Protein AF-A0A965T1U5-F1 (afdb_monomer_lite)

Sequence (120 aa):
QLQLYLEGNRDKFFNFIISKNHKNDFKIKDLAGCETLFGGKKLSKILEVEHQTTIEVLNQKKLPIRIFEIDDVNEKVIAGLMMQMFLETIIIAYAKKINPFDQPAVELRKNLAKEIIKKN

Secondary structure (DSSP, 8-state):
-HHHHHHS-S---EEEEEES--TT--B--PBTTB--TTTT-BHHHHHHHHHHHHHHHHHHTT--EEEEEES---HHHHHHHHHHHHHHHHHHHHHTT--TT--HHHHHHHHHHHHHHHT-

pLDDT: mean 95.05, std 4.47, range [54.97, 98.44]

Radius of gyration: 22.27 Å; chains: 1; bounding box: 54×37×63 Å

Foldseek 3Di:
DLVCLQPNDLPDAEEAEEEPDDPDKDQDDADVVGDDPRHRPIPSVVVVCVVVVSVVSCVVSVRHYDYHYDHDDDPVVVVVVVVVVVVVQCVVCVVVVHDSPDDVVVVVVVVVVVVVVVVD

Structure (mmCIF, N/CA/C/O backbone):
data_AF-A0A965T1U5-F1
#
_entry.id   AF-A0A965T1U5-F1
#
loop_
_atom_site.group_PDB
_atom_site.id
_atom_site.type_symbol
_atom_site.label_atom_id
_atom_site.label_alt_id
_atom_site.label_comp_id
_atom_site.label_asym_id
_atom_site.label_entity_id
_atom_site.label_seq_id
_atom_site.pdbx_PDB_ins_code
_atom_site.Cartn_x
_atom_site.Cartn_y
_atom_site.Cartn_z
_atom_site.occupancy
_atom_site.B_iso_or_equiv
_atom_site.auth_seq_id
_atom_site.auth_comp_id
_atom_site.auth_asym_id
_atom_site.auth_atom_id
_atom_site.pdbx_PDB_model_num
ATOM 1 N N . GLN A 1 1 ? 12.334 -4.703 4.051 1.00 87.19 1 GLN A N 1
ATOM 2 C CA . GLN A 1 1 ? 11.278 -5.424 4.803 1.00 87.19 1 GLN A CA 1
ATOM 3 C C . GLN A 1 1 ? 10.797 -6.695 4.092 1.00 87.19 1 GLN A C 1
ATOM 5 O O . GLN A 1 1 ? 10.252 -7.555 4.768 1.00 87.19 1 GLN A O 1
ATOM 10 N N . LEU A 1 2 ? 11.045 -6.868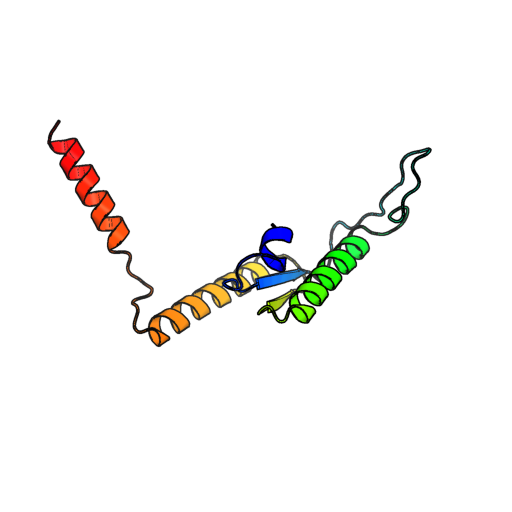 2.783 1.00 92.19 2 LEU A N 1
ATOM 11 C CA . LEU A 1 2 ? 10.572 -8.025 2.009 1.00 92.19 2 LEU A CA 1
ATOM 12 C C . LEU A 1 2 ? 10.934 -9.395 2.618 1.00 92.19 2 LEU A C 1
ATOM 14 O O . LEU A 1 2 ? 10.071 -10.259 2.656 1.00 92.19 2 LEU A O 1
ATOM 18 N N . GLN A 1 3 ? 12.135 -9.572 3.187 1.00 95.00 3 GLN A N 1
ATOM 19 C CA . GLN A 1 3 ? 12.508 -10.821 3.877 1.00 95.00 3 GLN A CA 1
ATOM 20 C C . GLN A 1 3 ? 11.493 -11.220 4.961 1.00 95.00 3 GLN A C 1
ATOM 22 O O . GLN A 1 3 ? 10.969 -12.329 4.960 1.00 95.00 3 GLN A O 1
ATOM 27 N N . LEU A 1 4 ? 11.144 -10.279 5.845 1.00 94.94 4 LEU A N 1
ATOM 28 C CA . LEU A 1 4 ? 10.135 -10.483 6.888 1.00 94.94 4 LEU A CA 1
ATOM 29 C C . LEU A 1 4 ? 8.753 -10.776 6.292 1.00 94.94 4 LEU A C 1
ATOM 31 O O . LEU A 1 4 ? 7.963 -11.498 6.888 1.00 94.94 4 LEU A O 1
ATOM 35 N N . TYR A 1 5 ? 8.436 -10.193 5.138 1.00 94.31 5 TYR A N 1
ATOM 36 C CA . TYR A 1 5 ? 7.152 -10.404 4.472 1.00 94.31 5 TYR A CA 1
ATOM 37 C C . TYR A 1 5 ? 7.038 -11.794 3.848 1.00 94.31 5 TYR A C 1
ATOM 39 O O . TYR A 1 5 ? 5.949 -12.360 3.839 1.00 94.31 5 TYR A O 1
ATOM 47 N N . LEU A 1 6 ? 8.150 -12.345 3.359 1.00 94.00 6 LEU A N 1
ATOM 48 C CA . LEU A 1 6 ? 8.191 -13.651 2.704 1.00 94.00 6 LEU A CA 1
ATOM 49 C C . LEU A 1 6 ? 8.351 -14.816 3.682 1.00 94.00 6 LEU A C 1
ATOM 51 O O . LEU A 1 6 ? 7.797 -15.890 3.435 1.00 94.00 6 LEU A O 1
ATOM 55 N N . GLU A 1 7 ? 9.104 -14.614 4.763 1.00 94.19 7 GLU A N 1
ATOM 56 C CA . GLU A 1 7 ? 9.487 -15.683 5.696 1.00 94.19 7 GLU A CA 1
ATOM 57 C C . GLU A 1 7 ? 8.954 -15.496 7.118 1.00 94.19 7 GLU A C 1
ATOM 59 O O . GLU A 1 7 ? 8.997 -16.427 7.918 1.00 94.19 7 GLU A O 1
ATOM 64 N N . GLY A 1 8 ? 8.442 -14.312 7.449 1.00 94.69 8 GLY A N 1
ATOM 65 C CA . GLY A 1 8 ? 7.840 -14.054 8.750 1.00 94.69 8 GLY A CA 1
ATOM 66 C C . GLY A 1 8 ? 6.392 -14.527 8.854 1.00 94.69 8 GLY A C 1
ATOM 67 O O . GLY A 1 8 ? 5.837 -15.194 7.978 1.00 94.69 8 GLY A O 1
ATOM 68 N N . ASN A 1 9 ? 5.749 -14.121 9.949 1.00 95.31 9 ASN A N 1
ATOM 69 C CA . ASN A 1 9 ? 4.350 -14.445 10.201 1.00 95.31 9 ASN A CA 1
ATOM 70 C C . ASN A 1 9 ? 3.426 -13.900 9.101 1.00 95.31 9 ASN A C 1
ATOM 72 O O . ASN A 1 9 ? 3.598 -12.780 8.601 1.00 95.31 9 ASN A O 1
ATOM 76 N N . ARG A 1 10 ? 2.407 -14.703 8.771 1.00 94.62 10 ARG A N 1
ATOM 77 C CA . ARG A 1 10 ? 1.370 -14.405 7.770 1.00 94.62 10 ARG A CA 1
ATOM 78 C C . ARG A 1 10 ? 0.220 -13.593 8.369 1.00 94.62 10 ARG A C 1
ATOM 80 O O . ARG A 1 10 ? -0.932 -14.007 8.342 1.00 94.62 10 ARG A O 1
ATOM 87 N N . ASP A 1 11 ? 0.555 -12.439 8.925 1.00 95.56 11 ASP A N 1
ATOM 88 C CA . ASP A 1 11 ? -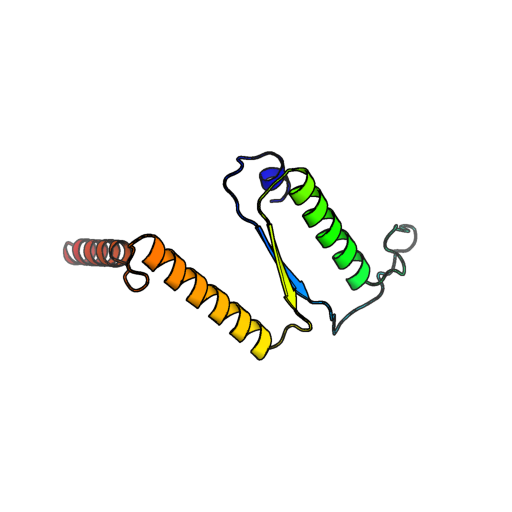0.352 -11.521 9.628 1.00 95.56 11 ASP A CA 1
ATOM 89 C C . ASP A 1 11 ? -0.452 -10.148 8.936 1.00 95.56 11 ASP A C 1
ATOM 91 O O . ASP A 1 11 ? -0.824 -9.150 9.551 1.00 95.56 11 ASP A O 1
ATOM 95 N N . LYS A 1 12 ? -0.109 -10.087 7.642 1.00 95.38 12 LYS A N 1
ATOM 96 C CA . LYS A 1 12 ? 0.006 -8.845 6.865 1.00 95.38 12 LYS A CA 1
ATOM 97 C C . LYS A 1 12 ? -0.918 -8.859 5.659 1.00 95.38 12 LYS A C 1
ATOM 99 O O . LYS A 1 12 ? -1.132 -9.901 5.045 1.00 95.38 12 LYS A O 1
ATOM 104 N N . PHE A 1 13 ? -1.399 -7.672 5.310 1.00 95.19 13 PHE A N 1
ATOM 105 C CA . PHE A 1 13 ? -2.151 -7.381 4.096 1.00 95.19 13 PHE A CA 1
ATOM 106 C C . PHE A 1 13 ? -1.404 -6.314 3.300 1.00 95.19 13 PHE A C 1
ATOM 108 O O . PHE A 1 13 ? -1.039 -5.274 3.854 1.00 95.19 13 PHE A O 1
ATOM 115 N N . PHE A 1 14 ? -1.152 -6.570 2.018 1.00 96.94 14 PHE A N 1
ATOM 116 C CA . PHE A 1 14 ? -0.285 -5.725 1.199 1.00 96.94 14 PHE A CA 1
ATOM 117 C C . PHE A 1 14 ? -1.101 -4.845 0.258 1.00 96.94 14 PHE A C 1
ATOM 119 O O . PHE A 1 14 ? -1.937 -5.338 -0.491 1.00 96.94 14 PHE A O 1
ATOM 126 N N . ASN A 1 15 ? -0.819 -3.544 0.269 1.00 96.75 15 ASN A N 1
ATOM 127 C CA . ASN A 1 15 ? -1.367 -2.580 -0.679 1.00 96.75 15 ASN A CA 1
ATOM 128 C C . ASN A 1 15 ? -0.253 -2.095 -1.603 1.00 96.75 15 ASN A C 1
ATOM 130 O O . ASN A 1 15 ? 0.693 -1.466 -1.133 1.00 96.75 15 ASN A O 1
ATOM 134 N N . PHE A 1 16 ? -0.383 -2.349 -2.901 1.00 96.94 16 PHE A N 1
ATOM 135 C CA . PHE A 1 16 ? 0.466 -1.754 -3.929 1.00 96.94 16 PHE A CA 1
ATOM 136 C C . PHE A 1 16 ? -0.278 -0.591 -4.575 1.00 96.94 16 PHE A C 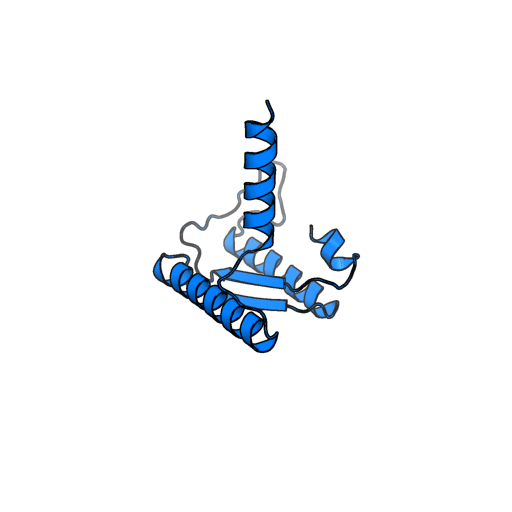1
ATOM 138 O O . PHE A 1 16 ? -1.432 -0.744 -4.960 1.00 96.94 16 PHE A O 1
ATOM 145 N N . ILE A 1 17 ? 0.375 0.563 -4.691 1.00 96.81 17 ILE A N 1
ATOM 146 C CA . ILE A 1 17 ? -0.131 1.719 -5.438 1.00 96.81 17 ILE A CA 1
ATOM 147 C C . ILE A 1 17 ? 0.874 1.977 -6.555 1.00 96.81 17 ILE A C 1
ATOM 149 O O . ILE A 1 17 ? 2.025 2.313 -6.281 1.00 96.81 17 ILE A O 1
ATOM 153 N N . ILE A 1 18 ? 0.455 1.757 -7.797 1.00 95.75 18 ILE A N 1
ATOM 154 C CA . ILE A 1 18 ? 1.328 1.717 -8.971 1.00 95.75 18 ILE A CA 1
ATOM 155 C C . ILE A 1 18 ? 0.868 2.786 -9.956 1.00 95.75 18 ILE A C 1
ATOM 157 O O . ILE A 1 18 ? -0.284 2.780 -10.382 1.00 95.75 18 ILE A O 1
ATOM 161 N N . SER A 1 19 ? 1.777 3.690 -10.320 1.00 94.00 19 SER A N 1
ATOM 162 C CA . SER A 1 19 ? 1.550 4.692 -11.366 1.00 94.00 19 SER A CA 1
ATOM 163 C C . SER A 1 19 ? 1.961 4.138 -12.724 1.00 94.00 19 SER A C 1
ATOM 165 O O . SER A 1 19 ? 3.072 3.629 -12.849 1.00 94.00 19 SER A O 1
ATOM 167 N N . LYS A 1 20 ? 1.101 4.274 -13.737 1.00 90.12 20 LYS A N 1
ATOM 168 C CA . LYS A 1 20 ? 1.391 3.862 -15.121 1.00 90.12 20 LYS A CA 1
ATOM 169 C C . LYS A 1 20 ? 2.305 4.851 -15.834 1.00 90.12 20 LYS A C 1
ATOM 171 O O . LYS A 1 20 ? 3.178 4.446 -16.599 1.00 90.12 20 LYS A O 1
ATOM 176 N N . ASN A 1 21 ? 2.127 6.144 -15.568 1.00 89.38 21 ASN A N 1
ATOM 177 C CA . ASN A 1 21 ? 2.906 7.194 -16.207 1.00 89.38 21 ASN A CA 1
ATOM 178 C C . ASN A 1 21 ? 4.046 7.670 -15.299 1.00 89.38 21 ASN A C 1
ATOM 180 O O . ASN A 1 21 ? 3.881 7.865 -14.090 1.00 89.38 21 ASN A O 1
ATOM 184 N N . HIS A 1 22 ? 5.207 7.907 -15.913 1.00 88.75 22 HIS A N 1
ATOM 185 C CA . HIS A 1 22 ? 6.404 8.431 -15.258 1.00 88.75 22 HIS A CA 1
ATOM 186 C C . HIS A 1 22 ? 6.862 9.705 -15.976 1.00 88.75 22 HIS A C 1
ATOM 188 O O . HIS A 1 22 ? 7.524 9.640 -17.010 1.00 88.75 22 HIS A O 1
ATOM 194 N N . LYS A 1 23 ? 6.513 10.878 -15.427 1.00 83.94 23 LYS A N 1
ATOM 195 C CA . LYS A 1 23 ? 6.821 12.183 -16.049 1.00 83.94 23 LYS A CA 1
ATOM 196 C C . LYS A 1 23 ? 8.325 12.434 -16.234 1.00 83.94 23 LYS A C 1
ATOM 198 O O . LYS A 1 23 ? 8.718 13.031 -17.226 1.00 83.94 23 LYS A O 1
ATOM 203 N N . ASN A 1 24 ? 9.152 11.945 -15.307 1.00 86.44 24 ASN A N 1
ATOM 204 C CA . ASN A 1 24 ? 10.607 12.131 -15.302 1.00 86.44 24 ASN A CA 1
ATOM 205 C C . ASN A 1 24 ? 11.335 10.787 -15.445 1.00 86.44 24 ASN A C 1
ATOM 207 O O . ASN A 1 24 ? 11.997 10.324 -14.518 1.00 86.44 24 ASN A O 1
ATOM 211 N N . ASP A 1 25 ? 11.176 10.140 -16.595 1.00 93.50 25 ASP A N 1
ATOM 212 C CA . ASP A 1 25 ? 11.828 8.866 -16.895 1.00 93.50 25 ASP A CA 1
ATOM 213 C C . ASP A 1 25 ? 13.161 9.076 -17.629 1.00 93.50 25 ASP A C 1
ATOM 215 O O . ASP A 1 25 ? 13.256 9.871 -18.567 1.00 93.50 25 ASP A O 1
ATOM 219 N N . PHE A 1 26 ? 14.199 8.348 -17.224 1.00 94.81 26 PHE A N 1
ATOM 220 C CA . PHE A 1 26 ? 15.539 8.467 -17.796 1.00 94.81 26 PHE A CA 1
ATOM 221 C C . PHE A 1 26 ? 16.183 7.101 -18.009 1.00 94.81 26 PHE A C 1
ATOM 223 O O . PHE A 1 26 ? 15.844 6.111 -17.360 1.00 94.81 26 PHE A O 1
ATOM 230 N N . LYS A 1 27 ? 17.127 7.050 -18.954 1.00 96.31 27 LYS A N 1
ATOM 231 C CA . LYS A 1 27 ? 17.931 5.852 -19.196 1.00 96.31 27 LYS A CA 1
ATOM 232 C C . LYS A 1 27 ? 19.056 5.768 -18.174 1.00 96.31 27 LYS A C 1
ATOM 234 O O . LYS A 1 27 ? 19.790 6.740 -17.990 1.00 96.31 27 LYS A O 1
ATOM 239 N N . ILE A 1 28 ? 19.213 4.600 -17.568 1.00 95.56 28 ILE A N 1
ATOM 240 C CA . ILE A 1 28 ? 20.364 4.294 -16.727 1.00 95.56 28 ILE A CA 1
ATOM 241 C C . ILE A 1 28 ? 21.603 4.231 -17.616 1.00 95.56 28 ILE A C 1
ATOM 243 O O . ILE A 1 28 ? 21.587 3.633 -18.695 1.00 95.56 28 ILE A O 1
ATOM 247 N N . LYS A 1 29 ? 22.666 4.897 -17.176 1.00 95.06 29 LYS A N 1
ATOM 248 C CA . LYS A 1 29 ? 23.980 4.815 -17.803 1.00 95.06 29 LYS A CA 1
ATOM 249 C C . LYS A 1 29 ? 24.859 3.939 -16.933 1.00 95.06 29 LYS A C 1
ATOM 251 O O . LYS A 1 29 ? 24.894 4.133 -15.721 1.00 95.06 29 LYS A O 1
ATOM 256 N N . ASP A 1 30 ? 25.571 3.027 -17.571 1.00 95.44 30 ASP A N 1
ATOM 257 C CA . ASP A 1 30 ? 26.616 2.273 -16.899 1.00 95.44 30 ASP A CA 1
ATOM 258 C C . ASP A 1 30 ? 27.827 3.164 -16.627 1.00 95.44 30 ASP A C 1
ATOM 260 O O . ASP A 1 30 ? 28.062 4.174 -17.305 1.00 95.44 30 ASP A O 1
ATOM 264 N N . LEU A 1 31 ? 28.594 2.780 -15.612 1.00 94.00 31 LEU A N 1
ATOM 265 C CA . LEU A 1 31 ? 29.891 3.381 -15.345 1.00 94.00 31 LEU A CA 1
ATOM 266 C C . LEU A 1 31 ? 30.939 2.695 -16.224 1.00 94.00 31 LEU A C 1
ATOM 268 O O . LEU A 1 31 ? 30.845 1.503 -16.510 1.00 94.00 31 LEU A O 1
ATOM 272 N N . ALA A 1 32 ? 31.955 3.443 -16.652 1.00 93.75 32 ALA A N 1
ATOM 273 C CA . ALA A 1 32 ? 33.033 2.884 -17.461 1.00 93.75 32 ALA A CA 1
ATOM 274 C C . ALA A 1 32 ? 33.716 1.720 -16.718 1.00 93.75 32 ALA A C 1
ATOM 276 O O . ALA A 1 32 ? 34.121 1.870 -15.566 1.00 93.75 32 ALA A O 1
ATOM 277 N N . GLY A 1 33 ? 33.821 0.563 -17.375 1.00 94.19 33 GLY A N 1
ATOM 278 C CA . GLY A 1 33 ? 34.360 -0.662 -16.772 1.00 94.19 33 GLY A CA 1
ATOM 279 C C . GLY A 1 33 ? 33.404 -1.393 -15.819 1.00 94.19 33 GLY A C 1
ATOM 280 O O . GLY A 1 33 ? 33.815 -2.367 -15.196 1.00 94.19 33 GLY A O 1
ATOM 281 N N . CYS A 1 34 ? 32.148 -0.952 -15.700 1.00 94.50 34 CYS A N 1
ATOM 282 C CA . CYS A 1 34 ? 31.111 -1.583 -14.883 1.00 94.50 34 CYS A CA 1
ATOM 283 C C . CYS A 1 34 ? 29.790 -1.626 -15.666 1.00 94.50 34 CYS A C 1
ATOM 285 O O . CYS A 1 34 ? 28.838 -0.899 -15.376 1.00 94.50 34 CYS A O 1
ATOM 287 N N . GLU A 1 35 ? 29.771 -2.453 -16.708 1.00 94.88 35 GLU A N 1
ATOM 288 C CA . GLU A 1 35 ? 28.573 -2.719 -17.504 1.00 94.88 35 GLU A CA 1
ATOM 289 C C . GLU A 1 35 ? 27.565 -3.515 -16.675 1.00 94.88 35 GLU A C 1
ATOM 291 O O . GLU A 1 35 ? 27.920 -4.473 -15.981 1.00 94.88 35 GLU A O 1
ATOM 296 N N . THR A 1 36 ? 26.296 -3.117 -16.733 1.00 94.38 36 THR A N 1
ATOM 297 C CA . THR A 1 36 ? 25.238 -3.742 -15.940 1.00 94.38 36 THR A CA 1
ATOM 298 C C . THR A 1 36 ? 24.094 -4.213 -16.820 1.00 94.38 36 THR A C 1
ATOM 300 O O . THR A 1 36 ? 23.883 -3.766 -17.944 1.00 94.38 36 THR A O 1
ATOM 303 N N . LEU A 1 37 ? 23.259 -5.079 -16.251 1.00 94.06 37 LEU A N 1
ATOM 304 C CA . LEU A 1 37 ? 21.993 -5.492 -16.857 1.00 94.06 37 LEU A CA 1
ATOM 305 C C . LEU A 1 37 ? 21.005 -4.319 -17.005 1.00 94.06 37 LEU A C 1
ATOM 307 O O . LEU A 1 37 ? 19.981 -4.470 -17.667 1.00 94.06 37 LEU A O 1
ATOM 311 N N . PHE A 1 38 ? 21.276 -3.170 -16.378 1.00 94.44 38 PHE A N 1
ATOM 312 C CA . PHE A 1 38 ? 20.418 -1.987 -16.373 1.00 94.44 38 PHE A CA 1
ATOM 313 C C . PHE A 1 38 ? 20.839 -0.942 -17.410 1.00 94.44 38 PHE A C 1
ATOM 315 O O . PHE A 1 38 ? 20.015 -0.099 -17.777 1.00 94.44 38 PHE A O 1
ATOM 322 N N . GLY A 1 39 ? 22.075 -1.011 -17.914 1.00 95.81 39 GLY A N 1
ATOM 323 C CA . GLY A 1 39 ? 22.621 -0.092 -18.905 1.00 95.81 39 GLY A CA 1
ATOM 324 C C . GLY A 1 39 ? 21.688 0.111 -20.098 1.00 95.81 39 GLY A C 1
ATOM 325 O O . GLY A 1 39 ? 21.204 -0.833 -20.724 1.00 95.81 39 GLY A O 1
ATOM 326 N N . GLY A 1 40 ? 21.366 1.371 -20.394 1.00 95.00 40 GLY A N 1
ATOM 327 C CA . GLY A 1 40 ? 20.500 1.759 -21.509 1.00 95.00 40 GLY A CA 1
ATOM 328 C C . GLY A 1 40 ? 19.001 1.502 -21.304 1.00 95.00 40 GLY A C 1
ATOM 329 O O . GLY A 1 40 ? 18.200 1.979 -22.119 1.00 95.00 40 GLY A O 1
ATOM 330 N N . LYS A 1 41 ? 18.591 0.815 -20.228 1.00 96.38 41 LYS A N 1
ATOM 331 C CA . LYS A 1 41 ? 17.175 0.640 -19.869 1.00 96.38 41 LYS A CA 1
ATOM 332 C C . LYS A 1 41 ? 16.632 1.902 -19.207 1.00 96.38 41 LYS A C 1
ATOM 334 O O . LYS A 1 41 ? 17.352 2.645 -18.545 1.00 96.38 41 LYS A O 1
ATOM 339 N N . LYS A 1 42 ? 15.337 2.144 -19.397 1.00 96.69 42 LYS A N 1
ATOM 340 C CA . LYS A 1 42 ? 14.606 3.195 -18.683 1.00 96.69 42 LYS A CA 1
ATOM 341 C C . LYS A 1 42 ? 14.399 2.794 -17.225 1.00 96.69 42 LYS A C 1
ATOM 343 O O . LYS A 1 42 ? 14.093 1.629 -16.965 1.00 96.69 42 LYS A O 1
ATOM 348 N N . LEU A 1 43 ? 14.508 3.748 -16.303 1.00 94.94 43 LEU A N 1
ATOM 349 C CA . LEU A 1 43 ? 14.228 3.511 -14.886 1.00 94.94 43 LEU A CA 1
ATOM 350 C C . LEU A 1 43 ? 12.797 2.997 -14.683 1.00 94.94 43 LEU A C 1
ATOM 352 O O . LEU A 1 43 ? 12.601 2.054 -13.920 1.00 94.94 43 LEU A O 1
ATOM 356 N N . SER A 1 44 ? 11.825 3.546 -15.420 1.00 95.06 44 SER A N 1
ATOM 357 C CA . SER A 1 44 ? 10.436 3.061 -15.418 1.00 95.06 44 SER A CA 1
ATOM 358 C C . SER A 1 44 ? 10.334 1.557 -15.675 1.00 95.06 44 SER A C 1
ATOM 360 O O . SER A 1 44 ? 9.641 0.856 -14.947 1.00 95.06 44 SER A O 1
ATOM 362 N N . LYS A 1 45 ? 11.089 1.033 -16.649 1.00 95.25 45 LYS A N 1
ATOM 363 C CA . LYS A 1 45 ? 11.061 -0.395 -16.988 1.00 95.25 45 LYS A CA 1
ATOM 364 C C . LYS A 1 45 ? 11.661 -1.268 -15.890 1.00 95.25 45 LYS A C 1
ATOM 366 O O . LYS A 1 45 ? 11.205 -2.386 -15.680 1.00 95.25 45 LYS A O 1
ATOM 371 N N . ILE A 1 46 ? 12.689 -0.773 -15.207 1.00 95.44 46 ILE A N 1
ATOM 372 C CA . ILE A 1 46 ? 13.289 -1.486 -14.074 1.00 95.44 46 ILE A CA 1
ATOM 373 C C . ILE A 1 46 ? 12.279 -1.535 -12.925 1.00 95.44 46 ILE A C 1
ATOM 375 O O .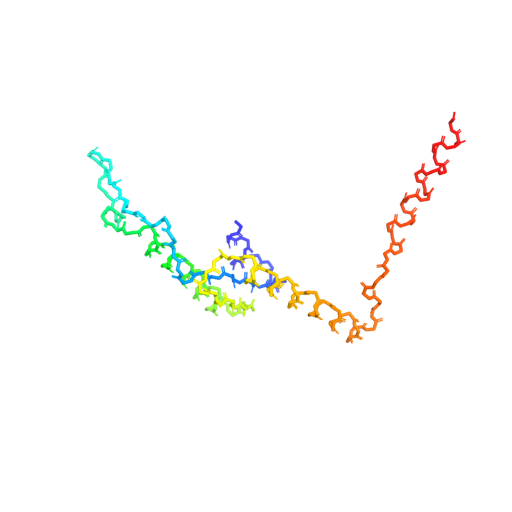 ILE A 1 46 ? 11.990 -2.613 -12.420 1.00 95.44 46 ILE A O 1
ATOM 379 N N . LEU A 1 47 ? 11.675 -0.394 -12.578 1.00 94.25 47 LEU A N 1
ATOM 380 C CA . LEU A 1 47 ? 10.636 -0.317 -11.548 1.00 94.25 47 LEU A CA 1
ATOM 381 C C . LEU A 1 47 ? 9.441 -1.228 -11.858 1.00 94.25 47 LEU A C 1
ATOM 383 O O . LEU A 1 47 ? 8.949 -1.896 -10.950 1.00 94.25 47 LEU A O 1
ATOM 387 N N . GLU A 1 48 ? 9.015 -1.285 -13.125 1.00 95.12 48 GLU A N 1
ATOM 388 C CA . GLU A 1 48 ? 7.939 -2.162 -13.600 1.00 95.12 48 GLU A CA 1
ATOM 389 C C . GLU A 1 48 ? 8.222 -3.632 -13.270 1.00 95.12 48 GLU A C 1
ATOM 391 O O . GLU A 1 48 ? 7.409 -4.325 -12.656 1.00 95.12 48 GLU A O 1
ATOM 396 N N . VAL A 1 49 ? 9.423 -4.095 -13.627 1.00 95.94 49 VAL A N 1
ATOM 397 C CA . VAL A 1 49 ? 9.858 -5.472 -13.374 1.00 95.94 49 VAL A CA 1
ATOM 398 C C . VAL A 1 49 ? 9.953 -5.748 -11.874 1.00 95.94 49 VAL A C 1
ATOM 400 O O . VAL A 1 49 ? 9.443 -6.770 -11.415 1.00 95.94 49 VAL A O 1
ATOM 403 N N . GLU A 1 50 ? 10.548 -4.845 -11.095 1.00 95.50 50 GLU A N 1
ATOM 404 C CA . GLU A 1 50 ? 10.723 -5.021 -9.647 1.00 95.50 50 GLU A CA 1
ATOM 405 C C . GLU A 1 50 ? 9.380 -5.135 -8.911 1.00 95.50 50 GLU A C 1
ATOM 407 O O . GLU A 1 50 ? 9.186 -6.039 -8.091 1.00 95.50 50 GLU A O 1
ATOM 412 N N . HIS A 1 51 ? 8.405 -4.269 -9.214 1.00 95.00 51 HIS A N 1
ATOM 413 C CA . HIS A 1 51 ? 7.105 -4.365 -8.550 1.00 95.00 51 HIS A CA 1
ATOM 414 C C . HIS A 1 51 ? 6.310 -5.587 -9.026 1.00 95.00 51 HIS A C 1
ATOM 416 O O . HIS A 1 51 ? 5.664 -6.243 -8.208 1.00 95.00 51 HIS A O 1
ATOM 422 N N . GLN A 1 52 ? 6.361 -5.926 -10.320 1.00 96.94 52 GLN A N 1
ATOM 423 C CA . GLN A 1 52 ? 5.620 -7.061 -10.870 1.00 96.94 52 GLN A CA 1
ATOM 424 C C . GLN A 1 52 ? 6.147 -8.381 -10.306 1.00 96.94 52 GLN A C 1
ATOM 426 O O . GLN A 1 52 ? 5.364 -9.213 -9.853 1.00 96.94 52 GLN A O 1
ATOM 431 N N . THR A 1 53 ? 7.469 -8.549 -10.271 1.00 97.25 53 THR A N 1
ATOM 432 C CA . THR A 1 53 ? 8.109 -9.730 -9.677 1.00 97.25 53 THR A CA 1
ATOM 433 C C . THR A 1 53 ? 7.837 -9.822 -8.180 1.00 97.25 53 THR A C 1
ATOM 435 O O . THR A 1 53 ? 7.522 -10.903 -7.687 1.00 97.25 53 THR A O 1
ATOM 438 N N . THR A 1 54 ? 7.854 -8.700 -7.454 1.00 97.12 54 THR A N 1
ATOM 439 C CA . THR A 1 54 ? 7.493 -8.685 -6.029 1.00 97.12 54 THR A CA 1
ATOM 440 C C . THR A 1 54 ? 6.050 -9.148 -5.805 1.00 97.12 54 THR A C 1
ATOM 442 O O . THR A 1 54 ? 5.807 -10.003 -4.952 1.00 97.12 54 THR A O 1
ATOM 445 N N . ILE A 1 55 ? 5.091 -8.612 -6.567 1.00 97.06 55 ILE A N 1
ATOM 446 C CA . ILE A 1 55 ? 3.674 -8.999 -6.478 1.00 97.06 55 ILE A CA 1
ATOM 447 C C . ILE A 1 55 ? 3.501 -10.481 -6.803 1.00 97.06 55 ILE A C 1
ATOM 449 O O . ILE A 1 55 ? 2.816 -11.188 -6.066 1.00 97.06 55 ILE A O 1
ATOM 453 N N . GLU A 1 56 ? 4.158 -10.961 -7.857 1.00 97.44 56 GLU A N 1
ATOM 454 C CA . GLU A 1 56 ? 4.100 -12.359 -8.275 1.00 97.44 56 GLU A CA 1
ATOM 455 C C . GLU A 1 56 ? 4.642 -13.296 -7.188 1.00 97.44 56 GLU A C 1
ATOM 457 O O . GLU A 1 56 ? 3.980 -14.264 -6.818 1.00 97.44 56 GLU A O 1
ATOM 462 N N . VAL A 1 57 ? 5.793 -12.979 -6.587 1.00 97.56 57 VAL A N 1
ATOM 463 C CA . VAL A 1 57 ? 6.364 -13.777 -5.490 1.00 97.56 57 VAL A CA 1
ATOM 464 C C . VAL A 1 57 ? 5.429 -13.799 -4.274 1.00 97.56 57 VAL A C 1
ATOM 466 O O . VAL A 1 57 ? 5.200 -14.863 -3.689 1.00 97.56 57 VAL A O 1
ATOM 469 N N . LEU A 1 58 ? 4.852 -12.655 -3.888 1.00 96.31 58 LEU A N 1
ATOM 470 C CA . LEU A 1 58 ? 3.884 -12.598 -2.786 1.00 96.31 58 LEU A CA 1
ATOM 471 C C . LEU A 1 58 ? 2.616 -13.416 -3.109 1.00 96.31 58 LEU A C 1
ATOM 473 O O . LEU A 1 58 ? 2.093 -14.115 -2.233 1.00 96.31 58 LEU A O 1
ATOM 477 N N . ASN A 1 59 ? 2.151 -13.381 -4.361 1.00 95.38 59 ASN A N 1
ATOM 478 C CA . ASN A 1 59 ? 0.985 -14.127 -4.833 1.00 95.38 59 ASN A CA 1
ATOM 479 C C . ASN A 1 59 ? 1.241 -15.644 -4.839 1.00 95.38 59 ASN A C 1
ATOM 481 O O . ASN A 1 59 ? 0.428 -16.413 -4.327 1.00 95.38 59 ASN A O 1
ATOM 485 N N . GLN A 1 60 ? 2.415 -16.086 -5.300 1.00 96.50 60 GLN A N 1
ATOM 486 C CA . GLN A 1 60 ? 2.846 -17.491 -5.231 1.00 96.50 60 GLN A CA 1
ATOM 487 C C . GLN A 1 60 ? 2.908 -18.006 -3.787 1.00 96.50 60 GLN A C 1
ATOM 489 O O . GLN A 1 60 ? 2.563 -19.157 -3.507 1.00 96.50 60 GLN A O 1
ATOM 494 N N . LYS A 1 61 ? 3.284 -17.142 -2.835 1.00 95.31 61 LYS A N 1
ATOM 495 C CA . LYS A 1 61 ? 3.249 -17.440 -1.393 1.00 95.31 61 LYS A CA 1
ATOM 496 C C . LYS A 1 61 ? 1.831 -17.421 -0.798 1.00 95.31 61 LYS A C 1
ATOM 498 O O . LYS A 1 61 ? 1.676 -17.761 0.379 1.00 95.31 61 LYS A O 1
ATOM 503 N N . LYS A 1 62 ? 0.807 -17.096 -1.600 1.00 95.31 62 LYS A N 1
ATOM 504 C CA . LYS A 1 62 ? -0.611 -16.964 -1.220 1.00 95.31 62 LYS A CA 1
ATOM 505 C C . LYS A 1 62 ? -0.828 -15.925 -0.118 1.00 95.31 62 LYS A C 1
ATOM 507 O O . LYS A 1 62 ? -1.619 -16.142 0.801 1.00 95.31 62 LYS A O 1
ATOM 512 N N . LEU A 1 63 ? -0.079 -14.826 -0.175 1.00 96.25 63 LEU A N 1
ATOM 513 C CA . LEU A 1 63 ? -0.254 -13.694 0.730 1.00 96.25 63 LEU A CA 1
ATOM 514 C C . LEU A 1 63 ? -1.355 -12.766 0.193 1.00 96.25 63 LEU A C 1
ATOM 516 O O . LEU A 1 63 ? -1.500 -12.642 -1.023 1.00 96.25 63 LEU A O 1
ATOM 520 N N . PRO A 1 64 ? -2.151 -12.121 1.064 1.00 96.81 64 PRO A N 1
ATOM 521 C CA . PRO A 1 64 ? -3.259 -11.292 0.616 1.00 96.81 64 PRO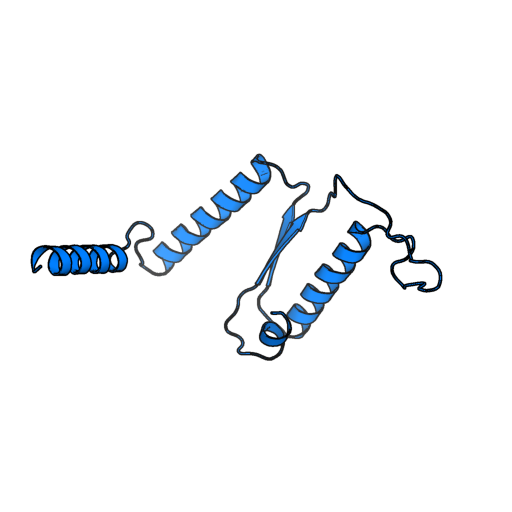 A CA 1
ATOM 522 C C . PRO A 1 64 ? -2.748 -9.933 0.119 1.00 96.81 64 PRO A C 1
ATOM 524 O O . PRO A 1 64 ? -2.102 -9.179 0.855 1.00 96.81 64 PRO A O 1
ATOM 527 N N . ILE A 1 65 ? -3.038 -9.634 -1.146 1.00 97.38 65 ILE A N 1
ATOM 528 C CA . ILE A 1 65 ? -2.530 -8.464 -1.866 1.00 97.38 65 ILE A CA 1
ATOM 529 C C . ILE A 1 65 ? -3.702 -7.712 -2.492 1.00 97.38 65 ILE A C 1
ATOM 531 O O . ILE A 1 65 ? -4.621 -8.315 -3.045 1.00 97.38 65 ILE A O 1
ATOM 535 N N . ARG A 1 66 ? -3.632 -6.384 -2.451 1.00 97.00 66 ARG A N 1
ATOM 536 C CA . ARG A 1 66 ? -4.469 -5.462 -3.215 1.00 97.00 66 ARG A CA 1
ATOM 537 C C . ARG A 1 66 ? -3.584 -4.544 -4.047 1.00 97.00 66 ARG A C 1
ATOM 539 O O . ARG A 1 66 ? -2.553 -4.073 -3.569 1.00 97.00 66 ARG A O 1
ATOM 546 N N . ILE A 1 67 ? -4.013 -4.275 -5.276 1.00 97.19 67 ILE A N 1
ATOM 547 C CA . ILE A 1 67 ? -3.302 -3.420 -6.227 1.00 97.19 67 ILE A CA 1
ATOM 548 C C . ILE A 1 67 ? -4.220 -2.263 -6.621 1.00 97.19 67 ILE A C 1
ATOM 550 O O . ILE A 1 67 ? -5.353 -2.481 -7.046 1.00 97.19 67 ILE A O 1
ATOM 554 N N . PHE A 1 68 ? -3.718 -1.041 -6.481 1.00 96.94 68 PHE A N 1
ATOM 555 C CA . PHE A 1 68 ? -4.283 0.173 -7.050 1.00 96.94 68 PHE A CA 1
ATOM 556 C C . PHE A 1 68 ? -3.412 0.601 -8.222 1.00 96.94 68 PHE A C 1
ATOM 558 O O . PHE A 1 68 ? -2.258 0.983 -8.032 1.00 96.94 68 PHE A O 1
ATOM 565 N N . GLU A 1 69 ? -3.971 0.558 -9.422 1.00 95.69 69 GLU A N 1
ATOM 566 C CA . GLU A 1 69 ? -3.344 1.151 -10.595 1.00 95.69 69 GLU A CA 1
ATOM 567 C C . GLU A 1 69 ? -3.883 2.564 -10.796 1.00 95.69 69 GLU A C 1
ATOM 569 O O . GLU A 1 69 ? -5.096 2.771 -10.846 1.00 95.69 69 GLU A O 1
ATOM 574 N N . ILE A 1 70 ? -2.979 3.531 -10.915 1.00 95.81 70 ILE A N 1
ATOM 575 C CA . ILE A 1 70 ? -3.301 4.931 -11.183 1.00 95.81 70 ILE A CA 1
ATOM 576 C C . ILE A 1 70 ? -2.575 5.396 -12.442 1.00 95.81 70 ILE A C 1
ATOM 578 O O . ILE A 1 70 ? -1.468 4.945 -12.729 1.00 95.81 70 ILE A O 1
ATOM 582 N N . ASP A 1 71 ? -3.186 6.304 -13.197 1.00 91.75 71 ASP A N 1
ATOM 583 C CA . ASP A 1 71 ? -2.566 6.806 -14.426 1.00 91.75 71 ASP A CA 1
ATOM 584 C C . ASP A 1 71 ? -1.387 7.729 -14.106 1.00 91.75 71 ASP A C 1
ATOM 586 O O . ASP A 1 71 ? -0.275 7.507 -14.577 1.00 91.75 71 ASP A O 1
ATOM 590 N N . ASP A 1 72 ? -1.611 8.713 -13.232 1.00 91.62 72 ASP A N 1
ATOM 591 C CA . ASP A 1 72 ? -0.625 9.713 -12.833 1.00 91.62 72 ASP A CA 1
ATOM 592 C C . ASP A 1 72 ? -0.723 10.037 -11.343 1.00 91.62 72 ASP A C 1
ATOM 594 O O . ASP A 1 72 ? -1.796 10.012 -10.736 1.00 91.62 72 ASP A O 1
ATOM 598 N N . VAL A 1 73 ? 0.401 10.458 -10.767 1.00 92.88 73 VAL A N 1
ATOM 599 C CA . VAL A 1 73 ? 0.437 11.032 -9.421 1.00 92.88 73 VAL A CA 1
ATOM 600 C C . VAL A 1 73 ? 0.099 12.521 -9.512 1.00 92.88 73 VAL A C 1
ATOM 602 O O . VAL A 1 73 ? 0.923 13.337 -9.930 1.00 92.88 73 VAL A O 1
ATOM 605 N N . ASN A 1 74 ? -1.136 12.869 -9.153 1.00 94.75 74 ASN A N 1
ATOM 606 C CA . ASN A 1 74 ? -1.619 14.246 -9.042 1.00 94.75 74 ASN A CA 1
ATOM 607 C C . ASN A 1 74 ? -2.602 14.396 -7.871 1.00 94.75 74 ASN A C 1
ATOM 609 O O . ASN A 1 74 ? -3.058 13.410 -7.289 1.00 94.75 74 ASN A O 1
ATOM 613 N N . GLU A 1 75 ? -2.946 15.637 -7.542 1.00 97.44 75 GLU A N 1
ATOM 614 C CA . GLU A 1 75 ? -3.771 16.010 -6.394 1.00 97.44 75 GLU A CA 1
ATOM 615 C C . GLU A 1 75 ? -5.131 15.311 -6.412 1.00 97.44 75 GLU A C 1
ATOM 617 O O . GLU A 1 75 ? -5.581 14.808 -5.384 1.00 97.44 75 GLU A O 1
ATOM 622 N N . LYS A 1 76 ? -5.770 15.221 -7.585 1.00 97.44 76 LYS A N 1
ATOM 623 C CA . LYS A 1 76 ? -7.082 14.580 -7.737 1.00 97.44 76 LYS A CA 1
ATOM 624 C C . LYS A 1 76 ? -7.008 13.080 -7.455 1.00 97.44 76 LYS A C 1
ATOM 626 O O . LYS A 1 76 ? -7.865 12.550 -6.750 1.00 97.44 76 LYS A O 1
ATOM 631 N N . VAL A 1 77 ? -5.993 12.401 -7.989 1.00 96.75 77 VAL A N 1
ATOM 632 C CA . VAL A 1 77 ? -5.792 10.958 -7.789 1.00 96.75 77 VAL A CA 1
ATOM 633 C C . VAL A 1 77 ? -5.470 10.655 -6.328 1.00 96.75 77 VAL A C 1
ATOM 635 O O . VAL A 1 77 ? -6.076 9.760 -5.741 1.00 96.75 77 VAL A O 1
ATOM 638 N N . ILE A 1 78 ? -4.577 11.433 -5.713 1.00 96.88 78 ILE A N 1
ATOM 639 C CA . ILE A 1 78 ? -4.224 11.259 -4.300 1.00 96.88 78 ILE A CA 1
ATOM 640 C C . ILE A 1 78 ? -5.428 11.538 -3.393 1.00 96.88 78 ILE A C 1
ATOM 642 O O . ILE A 1 78 ? -5.710 10.730 -2.511 1.00 96.88 78 ILE A O 1
ATOM 646 N N . ALA A 1 79 ? -6.193 12.606 -3.641 1.00 98.12 79 ALA A N 1
ATOM 647 C CA . ALA A 1 79 ? -7.414 12.893 -2.887 1.00 98.12 79 ALA A CA 1
ATOM 648 C C . ALA A 1 79 ? -8.456 11.768 -3.021 1.00 98.12 79 ALA A C 1
ATOM 650 O O . ALA A 1 79 ? -9.088 11.392 -2.033 1.00 98.12 79 ALA A O 1
ATOM 651 N N . GLY A 1 80 ? -8.599 11.188 -4.218 1.00 97.62 80 GLY A N 1
ATOM 652 C CA . GLY A 1 80 ? -9.457 10.026 -4.451 1.00 97.62 80 GLY A CA 1
ATOM 653 C C . GLY A 1 80 ? -9.017 8.797 -3.652 1.00 97.62 80 GLY A C 1
ATOM 654 O O . GLY A 1 80 ? -9.840 8.182 -2.975 1.00 97.62 80 GLY A O 1
ATOM 655 N N . LEU A 1 81 ? -7.718 8.475 -3.660 1.00 97.62 81 LEU A N 1
ATOM 656 C CA . LEU A 1 81 ? -7.158 7.379 -2.861 1.00 97.62 81 LEU A CA 1
ATOM 657 C C . LEU A 1 81 ? -7.352 7.610 -1.356 1.00 97.62 81 LEU A C 1
ATOM 659 O O . LEU A 1 81 ? -7.734 6.686 -0.642 1.00 97.62 81 LEU A O 1
ATOM 663 N N . MET A 1 82 ? -7.140 8.837 -0.875 1.00 97.88 82 MET A N 1
ATOM 664 C CA . MET A 1 82 ? -7.377 9.192 0.527 1.00 97.88 82 MET A CA 1
ATOM 665 C C . MET A 1 82 ? -8.845 9.005 0.910 1.00 97.88 82 MET A C 1
ATOM 667 O O . MET A 1 82 ? -9.132 8.361 1.917 1.00 97.88 82 MET A O 1
ATOM 671 N N . MET A 1 83 ? -9.775 9.511 0.093 1.00 98.25 83 MET A N 1
ATOM 672 C CA . MET A 1 83 ? -11.207 9.345 0.342 1.00 98.25 83 MET A CA 1
ATOM 673 C C . MET A 1 83 ? -11.600 7.864 0.358 1.00 98.25 83 MET A C 1
ATOM 675 O O . MET A 1 83 ? -12.321 7.437 1.257 1.00 98.25 83 MET A O 1
ATOM 679 N N . GLN A 1 84 ? -11.070 7.063 -0.571 1.00 97.44 84 GLN A N 1
ATOM 680 C CA . GLN A 1 84 ? -11.287 5.616 -0.591 1.00 97.44 84 GLN A CA 1
ATOM 681 C C . GLN A 1 84 ? -10.828 4.958 0.719 1.00 97.44 84 GLN A C 1
ATOM 683 O O . GLN A 1 84 ? -11.574 4.172 1.298 1.00 97.44 84 GLN A O 1
ATOM 688 N N . MET A 1 85 ? -9.638 5.306 1.223 1.00 97.56 85 MET A N 1
ATOM 689 C CA . MET A 1 85 ? -9.121 4.768 2.489 1.00 97.56 85 MET A CA 1
ATOM 690 C C . MET A 1 85 ? -9.933 5.236 3.706 1.00 97.56 85 MET A C 1
ATOM 692 O O . MET A 1 85 ? -10.158 4.448 4.628 1.00 97.56 85 MET A O 1
ATOM 696 N N . PHE A 1 86 ? -10.407 6.487 3.721 1.00 98.31 86 PHE A N 1
ATOM 697 C CA . PHE A 1 86 ? -11.279 6.989 4.788 1.00 98.31 86 PHE A CA 1
ATOM 698 C C . PHE A 1 86 ? -12.612 6.246 4.820 1.00 98.31 86 PHE A C 1
ATOM 700 O O . PHE A 1 86 ? -13.012 5.751 5.875 1.00 98.31 86 PHE A O 1
ATOM 707 N N . LEU A 1 87 ? -13.273 6.116 3.670 1.00 98.44 87 LEU A N 1
ATOM 708 C CA . LEU A 1 87 ? -14.540 5.397 3.563 1.00 98.44 87 LEU A CA 1
ATOM 709 C C . LEU A 1 87 ? -14.375 3.923 3.936 1.00 98.44 87 LEU A C 1
ATOM 711 O O . LEU A 1 87 ? -15.168 3.406 4.719 1.00 98.44 87 LEU A O 1
ATOM 715 N N . GLU A 1 88 ? -13.322 3.266 3.446 1.00 97.50 88 GLU A N 1
ATOM 716 C CA . GLU A 1 88 ? -12.997 1.885 3.809 1.00 97.50 88 GLU A CA 1
ATOM 717 C C . GLU A 1 88 ? -12.825 1.729 5.326 1.00 97.50 88 GLU A C 1
ATOM 719 O O . GLU A 1 88 ? -13.415 0.831 5.928 1.00 97.50 88 GLU A O 1
ATOM 724 N N . THR A 1 89 ? -12.087 2.640 5.962 1.00 97.75 89 THR A N 1
ATOM 725 C CA . THR A 1 89 ? -11.882 2.630 7.417 1.00 97.75 89 THR A CA 1
ATOM 726 C C . THR A 1 89 ? -13.206 2.767 8.171 1.00 97.75 89 THR A C 1
ATOM 728 O O . THR A 1 89 ? -13.478 1.982 9.081 1.00 97.75 89 THR A O 1
ATOM 731 N N . ILE A 1 90 ? -14.054 3.721 7.772 1.00 98.38 90 ILE A N 1
ATOM 732 C CA . ILE A 1 90 ? -15.368 3.965 8.389 1.00 98.38 90 ILE A CA 1
ATOM 733 C C . ILE A 1 90 ? -16.276 2.738 8.236 1.00 98.38 90 ILE A C 1
ATOM 735 O O . ILE A 1 90 ? -16.883 2.290 9.211 1.00 98.38 90 ILE A O 1
ATOM 739 N N . ILE A 1 91 ? -16.339 2.159 7.034 1.00 98.44 91 ILE A N 1
ATOM 740 C CA . ILE A 1 91 ? -17.153 0.972 6.746 1.00 98.44 91 ILE A CA 1
ATOM 741 C C . ILE A 1 91 ? -16.686 -0.218 7.591 1.00 98.44 91 ILE A C 1
ATOM 743 O O . ILE A 1 91 ? -17.509 -0.883 8.222 1.00 98.44 91 ILE A O 1
ATOM 747 N N . ILE A 1 92 ? -15.374 -0.473 7.651 1.00 97.88 92 ILE A N 1
ATOM 748 C CA . ILE A 1 92 ? -14.813 -1.574 8.447 1.00 97.88 92 ILE A CA 1
ATOM 749 C C . ILE A 1 92 ? -15.088 -1.367 9.940 1.00 97.88 92 ILE A C 1
ATOM 751 O O . ILE A 1 92 ? -15.432 -2.330 10.628 1.00 97.88 92 ILE A O 1
ATOM 755 N N . ALA A 1 93 ? -14.965 -0.140 10.451 1.00 98.00 93 ALA A N 1
ATOM 756 C CA . ALA A 1 93 ? -15.254 0.162 11.850 1.00 98.00 93 ALA A CA 1
ATOM 757 C C . ALA A 1 93 ? -16.716 -0.146 12.196 1.00 98.00 93 ALA A C 1
ATOM 759 O O . ALA A 1 93 ? -16.972 -0.902 13.135 1.00 98.00 93 ALA A O 1
ATOM 760 N N . TYR A 1 94 ? -17.665 0.333 11.384 1.00 98.00 94 TYR A N 1
ATOM 761 C CA . TYR A 1 94 ? -19.081 0.025 11.581 1.00 98.00 94 TYR A CA 1
ATOM 762 C C . TYR A 1 94 ? -19.376 -1.473 11.469 1.00 98.00 94 TYR A C 1
ATOM 764 O O . TYR A 1 94 ? -20.080 -2.016 12.322 1.00 98.00 94 TYR A O 1
ATOM 772 N N . ALA A 1 95 ? -18.786 -2.170 10.492 1.00 98.38 95 ALA A N 1
ATOM 773 C CA . ALA A 1 95 ? -18.921 -3.622 10.356 1.00 98.38 95 ALA A CA 1
ATOM 774 C C . ALA A 1 95 ? -18.402 -4.376 11.595 1.00 98.38 95 ALA A C 1
ATOM 776 O O . ALA A 1 95 ? -18.957 -5.404 11.983 1.00 98.38 95 ALA A O 1
ATOM 777 N N . LYS A 1 96 ? -17.370 -3.839 12.257 1.00 97.69 96 LYS A N 1
ATOM 778 C CA . LYS A 1 96 ? -16.818 -4.365 13.512 1.00 97.69 96 LYS A CA 1
ATOM 779 C C . LYS A 1 96 ? -17.504 -3.832 14.774 1.00 97.69 96 LYS A C 1
ATOM 781 O O . LYS A 1 96 ? -17.073 -4.189 15.867 1.00 97.69 96 LYS A O 1
ATOM 786 N N . LYS A 1 97 ? -18.565 -3.022 14.652 1.00 97.31 97 LYS A N 1
ATOM 787 C CA . LYS A 1 97 ? -19.250 -2.349 15.774 1.00 97.31 97 LYS A CA 1
ATOM 788 C C . LYS A 1 97 ? -18.304 -1.479 16.622 1.00 97.31 97 LYS A C 1
ATOM 790 O O . LYS A 1 97 ? -18.455 -1.392 17.837 1.00 97.31 97 LYS A O 1
ATOM 795 N N . ILE A 1 98 ? -17.326 -0.851 15.974 1.00 96.69 98 ILE A N 1
ATOM 796 C CA . ILE A 1 98 ? -16.384 0.115 16.553 1.00 96.69 98 ILE A CA 1
ATOM 797 C C . ILE A 1 98 ? -16.819 1.518 16.120 1.00 96.69 98 ILE A C 1
ATOM 799 O O . ILE A 1 98 ? -17.275 1.700 14.992 1.00 96.69 98 ILE A O 1
ATOM 803 N N . ASN A 1 99 ? -16.664 2.514 16.992 1.00 95.94 99 ASN A N 1
ATOM 804 C CA . ASN A 1 99 ? -16.847 3.913 16.621 1.00 95.94 99 ASN A CA 1
ATOM 805 C C . ASN A 1 99 ? -15.603 4.423 15.862 1.00 95.94 99 ASN A C 1
ATOM 807 O O . ASN A 1 99 ? -14.529 4.482 16.455 1.00 95.94 99 ASN A O 1
ATOM 811 N N . PRO A 1 100 ? -15.702 4.800 14.573 1.00 95.44 100 PRO A N 1
ATOM 812 C CA . PRO A 1 100 ? -14.545 5.285 13.816 1.00 95.44 100 PRO A CA 1
ATOM 813 C C . PRO A 1 100 ? -14.106 6.711 14.180 1.00 95.44 100 PRO A C 1
ATOM 815 O O . PRO A 1 100 ? -13.084 7.168 13.675 1.00 95.44 100 PRO A O 1
ATOM 818 N N . PHE A 1 101 ? -14.878 7.432 14.999 1.00 95.81 101 PHE A N 1
ATOM 819 C CA . PHE A 1 101 ? -14.690 8.866 15.238 1.00 95.81 101 PHE A CA 1
ATOM 820 C C . PHE A 1 101 ? -14.237 9.212 16.663 1.00 95.81 101 PHE A C 1
ATOM 822 O O . PHE A 1 101 ? -14.138 10.394 16.991 1.00 95.81 101 PHE A O 1
ATOM 829 N N . ASP A 1 102 ? -13.963 8.219 17.517 1.00 93.56 102 ASP A N 1
ATOM 830 C CA . ASP A 1 102 ? -13.442 8.440 18.869 1.00 93.56 102 ASP A CA 1
ATOM 831 C C . ASP A 1 102 ? -12.001 7.935 19.063 1.00 93.56 102 ASP A C 1
ATOM 833 O O . ASP A 1 102 ? -11.414 7.267 18.215 1.00 93.56 102 ASP A O 1
ATOM 837 N N . GLN A 1 103 ? -11.386 8.350 20.177 1.00 94.12 103 GLN A N 1
ATOM 838 C CA . GLN A 1 103 ? -10.006 7.995 20.536 1.00 94.12 103 GLN A CA 1
ATOM 839 C C . GLN A 1 103 ? -9.776 8.012 22.065 1.00 94.12 103 GLN A C 1
ATOM 841 O O . GLN A 1 103 ? -8.952 8.778 22.578 1.00 94.12 103 GLN A O 1
ATOM 846 N N . PRO A 1 104 ? -10.490 7.174 22.839 1.00 92.38 104 PRO A N 1
ATOM 847 C CA . PRO A 1 104 ? -10.518 7.255 24.304 1.00 92.38 104 PRO A CA 1
ATOM 848 C C . PRO A 1 104 ? -9.144 7.073 24.971 1.00 92.38 104 PRO A C 1
ATOM 850 O O . PRO A 1 104 ? -8.809 7.788 25.917 1.00 92.38 104 PRO A O 1
ATOM 853 N N . ALA A 1 105 ? -8.305 6.169 24.454 1.00 92.56 105 ALA A N 1
ATOM 854 C CA . ALA A 1 105 ? -6.974 5.907 25.011 1.00 92.56 105 ALA A CA 1
ATOM 855 C C . ALA A 1 105 ? -6.045 7.138 24.957 1.00 92.56 105 ALA A C 1
ATOM 857 O O . ALA A 1 105 ? -5.208 7.336 25.841 1.00 92.56 105 ALA A O 1
ATOM 858 N N . VAL A 1 106 ? -6.213 7.999 23.946 1.00 93.69 106 VAL A N 1
ATOM 859 C CA . VAL A 1 106 ? -5.422 9.228 23.793 1.00 93.69 106 VAL A CA 1
ATOM 860 C C . VAL A 1 106 ? -5.784 10.239 24.880 1.00 93.69 106 VAL A C 1
ATOM 862 O O . VAL A 1 106 ? -4.894 10.863 25.468 1.00 93.69 106 VAL A O 1
ATOM 865 N N . GLU A 1 107 ? -7.074 10.380 25.182 1.00 93.62 107 GLU A N 1
ATOM 866 C CA . GLU A 1 107 ? -7.549 11.287 26.230 1.00 93.62 107 GLU A CA 1
ATOM 867 C C . GLU A 1 107 ? -7.139 10.810 27.624 1.00 93.62 107 GLU A C 1
ATOM 869 O O . GLU A 1 107 ? -6.685 11.620 28.434 1.00 93.62 107 GLU A O 1
ATOM 874 N N . LEU A 1 108 ? -7.164 9.496 27.876 1.00 95.69 108 LEU A N 1
ATOM 875 C CA . LEU A 1 108 ? -6.649 8.921 29.122 1.00 95.69 108 LEU A CA 1
ATOM 876 C C . LEU A 1 108 ? -5.186 9.327 29.367 1.00 95.69 108 LEU A C 1
ATOM 878 O O . LEU A 1 108 ? -4.851 9.846 30.434 1.00 95.69 108 LEU A O 1
ATOM 882 N N . ARG A 1 109 ? -4.324 9.176 28.351 1.00 96.12 109 ARG A N 1
ATOM 883 C CA . ARG A 1 109 ? -2.913 9.593 28.426 1.00 96.12 109 ARG A CA 1
ATOM 884 C C . ARG A 1 109 ? -2.773 11.092 28.706 1.00 96.12 109 ARG A C 1
ATOM 886 O O . ARG A 1 109 ? -1.919 11.499 29.491 1.00 96.12 109 ARG A O 1
ATOM 893 N N . LYS A 1 110 ? -3.578 11.935 28.046 1.00 96.06 110 LYS A N 1
ATOM 894 C CA . LYS A 1 110 ? -3.555 13.396 28.247 1.00 96.06 110 LYS A CA 1
ATOM 895 C C . LYS A 1 110 ? -3.970 13.783 29.667 1.00 96.06 110 LYS A C 1
ATOM 897 O O . LYS A 1 110 ? -3.374 14.699 30.230 1.00 96.06 110 LYS A O 1
ATOM 902 N N . ASN A 1 111 ? -4.958 13.103 30.239 1.00 96.94 111 ASN A N 1
ATOM 903 C CA . ASN A 1 111 ? -5.422 13.371 31.598 1.00 96.94 111 ASN A CA 1
ATOM 904 C C . ASN A 1 111 ? -4.356 13.003 32.631 1.00 96.94 111 ASN A C 1
ATOM 906 O O . ASN A 1 111 ? -4.007 13.851 33.449 1.00 96.94 111 ASN A O 1
ATOM 910 N N . LEU A 1 112 ? -3.750 11.817 32.512 1.00 96.94 112 LEU A N 1
ATOM 911 C CA . LEU A 1 112 ? -2.660 11.400 33.399 1.00 96.94 112 LEU A CA 1
ATOM 912 C C . LEU A 1 112 ? -1.481 12.385 33.363 1.00 96.94 112 LEU A C 1
ATOM 914 O O . LEU A 1 112 ? -0.952 12.766 34.404 1.00 96.94 112 LEU A O 1
ATOM 918 N N . ALA A 1 113 ? -1.102 12.860 32.172 1.00 97.00 113 ALA A N 1
ATOM 919 C CA . ALA A 1 113 ? -0.045 13.862 32.040 1.00 97.00 113 ALA A CA 1
ATOM 920 C C . ALA A 1 113 ? -0.374 15.164 32.798 1.00 97.00 113 ALA A C 1
ATOM 922 O O . ALA A 1 113 ? 0.486 15.708 33.489 1.00 97.00 113 ALA A O 1
ATOM 923 N N . LYS A 1 114 ? -1.622 15.647 32.717 1.00 97.31 114 LYS A N 1
ATOM 924 C CA . LYS A 1 114 ? -2.067 16.847 33.449 1.00 97.31 114 LYS A CA 1
ATOM 925 C C . LYS A 1 114 ? -2.043 16.639 34.963 1.00 97.31 114 LYS A C 1
ATOM 927 O O . LYS A 1 114 ? -1.687 17.565 35.685 1.00 97.31 114 LYS A O 1
ATOM 932 N N . GLU A 1 115 ? -2.429 15.460 35.442 1.00 97.44 115 GLU A N 1
ATOM 933 C CA . GLU A 1 115 ? -2.398 15.138 36.873 1.00 97.44 115 GLU A CA 1
ATOM 934 C C . GLU A 1 115 ? -0.974 15.107 37.425 1.00 97.44 115 GLU A C 1
ATOM 936 O O . GLU A 1 115 ? -0.728 15.670 38.488 1.00 97.44 115 GLU A O 1
ATOM 941 N N . ILE A 1 116 ? -0.038 14.492 36.695 1.00 97.62 116 ILE A N 1
ATOM 942 C CA . ILE A 1 116 ? 1.372 14.426 37.099 1.00 97.62 116 ILE A CA 1
ATOM 943 C C . ILE A 1 116 ? 1.978 15.832 37.165 1.00 97.62 116 ILE A C 1
ATOM 945 O O . ILE A 1 116 ? 2.648 16.152 38.140 1.00 97.62 116 ILE A O 1
ATOM 949 N N . ILE A 1 117 ? 1.702 16.690 36.176 1.00 96.50 117 ILE A N 1
ATOM 950 C CA . ILE A 1 117 ? 2.221 18.067 36.153 1.00 96.50 117 ILE A CA 1
ATOM 951 C C . ILE A 1 1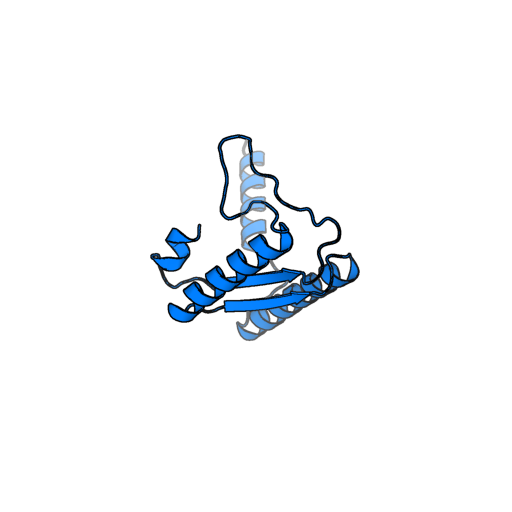17 ? 1.696 18.891 37.335 1.00 96.50 117 ILE A C 1
ATOM 953 O O . ILE A 1 117 ? 2.460 19.647 37.911 1.00 96.50 117 ILE A O 1
ATOM 957 N N . LYS A 1 118 ? 0.419 18.744 37.712 1.00 94.31 118 LYS A N 1
ATOM 958 C CA . LYS A 1 118 ? -0.195 19.510 38.815 1.00 94.31 118 LYS A CA 1
ATOM 959 C C . LYS A 1 118 ? 0.261 19.088 40.216 1.00 94.31 118 LYS A C 1
ATOM 961 O O . LYS A 1 118 ? -0.032 19.800 41.171 1.00 94.31 118 LYS A O 1
ATOM 966 N N . LYS A 1 119 ? 0.851 17.898 40.355 1.00 86.12 119 LYS A N 1
ATOM 967 C CA . LYS A 1 119 ? 1.355 17.381 41.638 1.00 86.12 119 LYS A CA 1
ATOM 968 C C . LYS A 1 119 ? 2.765 17.882 41.973 1.00 86.12 119 LYS A C 1
ATOM 970 O O . LYS A 1 119 ? 3.175 17.717 43.119 1.00 86.12 119 LYS A O 1
ATOM 975 N N . ASN A 1 120 ? 3.466 18.462 40.999 1.00 54.97 120 ASN A N 1
ATOM 976 C CA . ASN A 1 120 ? 4.745 19.155 41.166 1.00 54.97 120 ASN A CA 1
ATOM 977 C C . ASN A 1 120 ? 4.527 20.670 41.204 1.00 54.97 120 ASN A C 1
ATOM 979 O O . ASN A 1 120 ? 5.416 21.354 41.751 1.00 54.97 120 ASN A O 1
#